Protein AF-L8MA27-F1 (afdb_monomer_lite)

pLDDT: mean 80.47, std 9.7, range [41.81, 96.81]

Sequence (159 aa):
MQTTENRPTPDDIPPQQLEYPASQRDMTPQPDSDLSNYKPANKLTDKVAFITGGDSGIGRAVAIAYAMEGAVHTLTKSLALNLGDRGIRVNSVVPGPVWTPNIPATMPVEKVDNYDTDGIMQRAAQPEELAPVYVFLASSDSSFVTGALYDVTGGQLSA

Secondary structure (DSSP, 8-state):
---------GGGS-----PSSPPGGGSSSPPP---TT----STTTT-----TTTTSHHHHHHHHHHHHTT-HHHHHHHHHHHHGGGT----EEEE-SB--THHHHHS-HHHHTTTT-SSTTSSPBPGGGTHHHHHHHHSGGGTT--S-EEEESTTPPP-

Radius of gyration: 20.64 Å; chains: 1; bounding box: 56×42×50 Å

Foldseek 3Di:
DDDDDDDDDPVQADDDDDDPPDALVPGRVRDDLDCVVPDAPLPQALHEDDFDPCQGDPNVSVLVNNVSSHHPLSVQQNVQSVCVVVLDAGEEEAEAAEDDPVDVVPDDPVCVVCPQCPAPQRDHHYPVLCVVVVVCRPDCVCSVDHSYYHYHHSHDDRD

Structure (mmCIF, N/CA/C/O backbone):
data_AF-L8MA27-F1
#
_entry.id   AF-L8MA27-F1
#
loop_
_atom_site.group_PDB
_atom_site.id
_atom_site.type_symbol
_atom_site.label_atom_id
_atom_site.label_alt_id
_atom_site.label_comp_id
_atom_site.label_asym_id
_atom_site.label_entity_id
_atom_site.label_seq_id
_atom_site.pdbx_PDB_ins_code
_atom_site.Cartn_x
_atom_site.Cartn_y
_atom_site.Cartn_z
_atom_site.occupancy
_atom_site.B_iso_or_equiv
_atom_site.auth_seq_id
_atom_site.auth_comp_id
_atom_site.auth_asym_id
_atom_site.auth_atom_id
_atom_site.pdbx_PDB_model_num
ATOM 1 N N . MET A 1 1 ? 7.665 -21.548 -16.842 1.00 41.81 1 MET A N 1
ATOM 2 C CA . MET A 1 1 ? 6.454 -21.940 -17.594 1.00 41.81 1 MET A CA 1
ATOM 3 C C . MET A 1 1 ? 6.044 -20.716 -18.395 1.00 41.81 1 MET A C 1
ATOM 5 O O . MET A 1 1 ? 6.033 -19.647 -17.807 1.00 41.81 1 MET A O 1
ATOM 9 N N . GLN A 1 2 ? 5.869 -20.818 -19.714 1.00 42.47 2 GLN A N 1
ATOM 10 C CA . GLN A 1 2 ? 5.473 -19.668 -20.539 1.00 42.47 2 GLN A CA 1
ATOM 11 C C . GLN A 1 2 ? 4.024 -19.300 -20.205 1.00 42.47 2 GLN A C 1
ATOM 13 O O . GLN A 1 2 ? 3.106 -20.054 -20.503 1.00 42.47 2 GLN A O 1
ATOM 18 N N . THR A 1 3 ? 3.847 -18.176 -19.526 1.00 50.09 3 THR A N 1
ATOM 19 C CA . THR A 1 3 ? 2.573 -17.560 -19.153 1.00 50.09 3 THR A CA 1
ATOM 20 C C . THR A 1 3 ? 2.002 -16.861 -20.382 1.00 50.09 3 THR A C 1
ATOM 22 O O . THR A 1 3 ? 2.373 -15.737 -20.708 1.00 50.09 3 THR A O 1
ATOM 25 N N . THR A 1 4 ? 1.157 -17.552 -21.139 1.00 63.16 4 THR A N 1
ATOM 26 C CA . THR A 1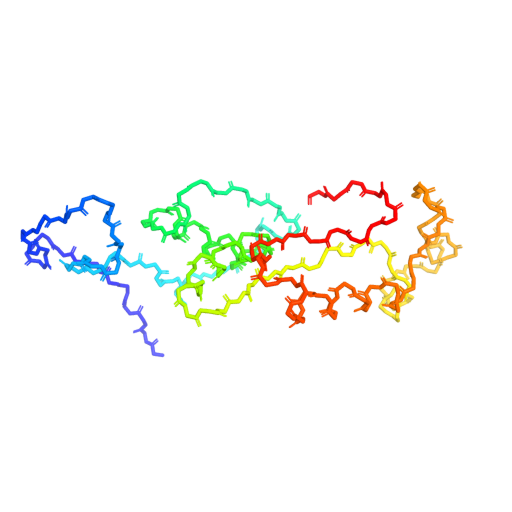 4 ? 0.410 -16.952 -22.250 1.00 63.16 4 THR A CA 1
ATOM 27 C C . THR A 1 4 ? -0.594 -15.944 -21.693 1.00 63.16 4 THR A C 1
ATOM 29 O O . THR A 1 4 ? -1.474 -16.339 -20.935 1.00 63.16 4 THR A O 1
ATOM 32 N N . GLU A 1 5 ? -0.457 -14.662 -22.049 1.00 66.81 5 GLU A N 1
ATOM 33 C CA . GLU A 1 5 ? -1.448 -13.630 -21.704 1.00 66.81 5 GLU A CA 1
ATOM 34 C C . GLU A 1 5 ? -2.829 -14.008 -22.251 1.00 66.81 5 GLU A C 1
ATOM 36 O O . GLU A 1 5 ? -2.943 -14.443 -23.403 1.00 66.81 5 GLU A O 1
ATOM 41 N N . ASN A 1 6 ? -3.876 -13.826 -21.442 1.00 73.12 6 ASN A N 1
ATOM 42 C CA . ASN A 1 6 ? -5.236 -14.149 -21.848 1.00 73.12 6 ASN A CA 1
ATOM 43 C C . ASN A 1 6 ? -5.782 -13.046 -22.763 1.00 73.12 6 ASN A C 1
ATOM 45 O O . ASN A 1 6 ? -6.069 -11.932 -22.325 1.00 73.12 6 ASN A O 1
ATOM 49 N N . ARG A 1 7 ? -5.916 -13.348 -24.056 1.00 81.50 7 ARG A N 1
ATOM 50 C CA . ARG A 1 7 ? -6.393 -12.405 -25.077 1.00 81.50 7 ARG A CA 1
ATOM 51 C C . ARG A 1 7 ? -7.654 -12.963 -25.742 1.00 81.50 7 ARG A C 1
ATOM 53 O O . ARG A 1 7 ? -7.534 -13.552 -26.817 1.00 81.50 7 ARG A O 1
ATOM 60 N N . PRO A 1 8 ? -8.834 -12.821 -25.108 1.00 81.06 8 PRO A N 1
ATOM 61 C CA . PRO A 1 8 ? -10.078 -13.343 -25.657 1.00 81.06 8 PRO A CA 1
ATOM 62 C C . PRO A 1 8 ? -10.428 -12.638 -26.970 1.00 81.06 8 PRO A C 1
ATOM 64 O O . PRO A 1 8 ? -10.302 -11.417 -27.100 1.00 81.06 8 PRO A O 1
ATOM 67 N N . THR A 1 9 ? -10.867 -13.417 -27.949 1.00 86.56 9 THR A N 1
ATOM 68 C CA . THR A 1 9 ? -11.458 -12.931 -29.196 1.00 86.56 9 THR A CA 1
ATOM 69 C C . THR A 1 9 ? -12.950 -12.637 -28.993 1.00 86.56 9 THR A C 1
ATOM 71 O O . THR A 1 9 ? -13.510 -13.013 -27.963 1.00 86.56 9 THR A O 1
ATOM 74 N N . PRO A 1 10 ? -13.637 -11.977 -29.943 1.00 81.56 10 PRO A N 1
ATOM 75 C CA . PRO A 1 10 ? -15.079 -11.755 -29.828 1.00 81.56 10 PRO A CA 1
ATOM 76 C C . PRO A 1 10 ? -15.893 -13.038 -29.605 1.00 81.56 10 PRO A C 1
ATOM 78 O O . PRO A 1 10 ? -16.869 -13.003 -28.864 1.00 81.56 10 PRO A O 1
ATOM 81 N N . ASP A 1 11 ? -15.467 -14.165 -30.183 1.00 89.25 11 ASP A N 1
ATOM 82 C CA . ASP A 1 11 ? -16.140 -15.460 -30.016 1.00 89.25 11 ASP A CA 1
ATOM 83 C C . ASP A 1 11 ? -15.974 -16.032 -28.594 1.00 89.25 11 ASP A C 1
ATOM 85 O O . ASP A 1 11 ? -16.813 -16.807 -28.135 1.00 89.25 11 ASP A O 1
ATOM 89 N N . ASP A 1 12 ? -14.931 -15.613 -27.868 1.00 84.25 12 ASP A N 1
ATOM 90 C CA . ASP A 1 12 ? -14.657 -16.019 -26.484 1.00 84.25 12 ASP A CA 1
ATOM 91 C C . ASP A 1 12 ? -15.430 -15.181 -25.448 1.00 84.25 12 ASP A C 1
ATOM 93 O O . ASP A 1 12 ? -15.386 -15.479 -24.253 1.00 84.25 12 ASP A O 1
ATOM 97 N N . ILE A 1 13 ? -16.118 -14.115 -25.878 1.00 84.25 13 ILE A N 1
ATOM 98 C CA . ILE A 1 13 ? -16.825 -13.170 -25.006 1.00 84.25 13 ILE A CA 1
ATOM 99 C C . ILE A 1 13 ? -18.337 -13.347 -25.203 1.00 84.25 13 ILE A C 1
ATOM 101 O O . ILE A 1 13 ? -18.929 -12.710 -26.079 1.00 84.25 13 ILE A O 1
ATOM 105 N N . PRO A 1 14 ? -19.003 -14.195 -24.396 1.00 85.62 14 PRO A N 1
ATOM 106 C CA . PRO A 1 14 ? -20.441 -14.380 -24.507 1.00 85.62 14 PRO A CA 1
ATOM 107 C C . PRO A 1 14 ? -21.199 -13.077 -24.196 1.00 85.62 14 PRO A C 1
ATOM 109 O O . PRO A 1 14 ? -20.783 -12.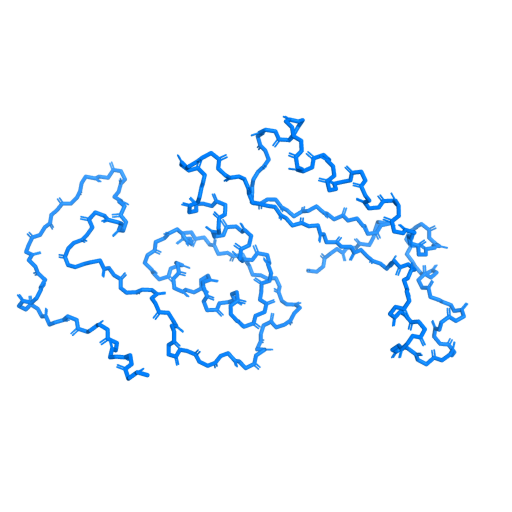306 -23.316 1.00 85.62 14 PRO A O 1
ATOM 112 N N . PRO A 1 15 ? -22.347 -12.836 -24.859 1.00 88.31 15 PRO A N 1
ATOM 113 C CA . PRO A 1 15 ? -23.248 -11.755 -24.486 1.00 88.31 15 PRO A CA 1
ATOM 114 C C . PRO A 1 15 ? -23.634 -11.861 -23.009 1.00 88.31 15 PRO A C 1
ATOM 116 O O . PRO A 1 15 ? -24.109 -12.900 -22.553 1.00 88.31 15 PRO A O 1
ATOM 119 N N . GLN A 1 16 ? -23.436 -10.776 -22.266 1.00 86.19 16 GLN A N 1
ATOM 120 C CA . GLN A 1 16 ? -23.740 -10.703 -20.841 1.00 86.19 16 GLN A CA 1
ATOM 121 C C . GLN A 1 16 ? -24.157 -9.283 -20.464 1.00 86.19 16 GLN A C 1
ATOM 123 O O . GLN A 1 16 ? -23.713 -8.308 -21.072 1.00 86.19 16 GLN A O 1
ATOM 128 N N . GLN A 1 17 ? -24.990 -9.171 -19.437 1.00 86.75 17 GLN A N 1
ATOM 129 C CA . GLN A 1 17 ? -25.375 -7.903 -18.835 1.00 86.75 17 GLN A CA 1
ATOM 130 C C . GLN A 1 17 ? -25.378 -8.088 -17.320 1.00 86.75 17 GLN A C 1
ATOM 132 O O . GLN A 1 17 ? -25.960 -9.046 -16.818 1.00 86.75 17 GLN A O 1
ATOM 137 N N . LEU A 1 18 ? -24.706 -7.186 -16.609 1.00 76.75 18 LEU A N 1
ATOM 138 C CA . LEU A 1 18 ? -24.608 -7.201 -15.151 1.00 76.75 18 LEU A CA 1
ATOM 139 C C . LEU A 1 18 ? -25.454 -6.063 -14.572 1.00 76.75 18 LEU A C 1
ATOM 141 O O . LEU A 1 18 ? -25.547 -4.989 -15.174 1.00 76.75 18 LEU A O 1
ATOM 145 N N . GLU A 1 19 ? -26.067 -6.291 -13.412 1.00 83.62 19 GLU A N 1
ATOM 146 C CA . GLU A 1 19 ? -26.752 -5.231 -12.668 1.00 83.62 19 GLU A CA 1
ATOM 147 C C . GLU A 1 19 ? -25.741 -4.293 -12.003 1.00 83.62 19 GLU A C 1
ATOM 149 O O . GLU A 1 19 ? -24.662 -4.705 -11.580 1.00 83.62 19 GLU A O 1
ATOM 154 N N . TYR A 1 20 ? -26.087 -3.008 -11.921 1.00 70.44 20 TYR A N 1
ATOM 155 C CA . TYR A 1 20 ? -25.238 -2.013 -11.276 1.00 70.44 20 TYR A CA 1
ATOM 156 C C . TYR A 1 20 ? -25.486 -1.971 -9.754 1.00 70.44 20 TYR A C 1
ATOM 158 O O . TYR A 1 20 ? -26.650 -1.915 -9.349 1.00 70.44 20 TYR A O 1
ATOM 166 N N . PRO A 1 21 ? -24.435 -1.885 -8.910 1.00 72.69 21 PRO A N 1
ATOM 167 C CA . PRO A 1 21 ? -23.015 -1.844 -9.270 1.00 72.69 21 PRO A CA 1
ATOM 168 C C . PRO A 1 21 ? -22.472 -3.222 -9.666 1.00 72.69 21 PRO A C 1
ATOM 170 O O . PRO A 1 21 ? -22.622 -4.194 -8.932 1.00 72.69 21 PRO A O 1
ATOM 173 N N . ALA A 1 22 ? -21.801 -3.279 -10.816 1.00 76.00 22 ALA A N 1
ATOM 174 C CA . ALA A 1 22 ? -21.238 -4.513 -11.350 1.00 76.00 22 ALA A CA 1
ATOM 175 C C . ALA A 1 22 ? -19.825 -4.761 -10.799 1.00 76.00 22 ALA A C 1
ATOM 177 O O . ALA A 1 22 ? -19.036 -3.828 -10.649 1.00 76.00 22 ALA A O 1
ATOM 178 N N . SER A 1 23 ? -19.486 -6.026 -10.551 1.00 79.06 23 SER A N 1
ATOM 179 C CA . SER A 1 23 ? -18.148 -6.454 -10.138 1.00 79.06 23 SER A CA 1
ATOM 180 C C . SER A 1 23 ? -17.394 -7.080 -11.308 1.00 79.06 23 SER A C 1
ATOM 182 O O . SER A 1 23 ? -17.935 -7.909 -12.037 1.00 79.06 23 SER A O 1
ATOM 184 N N . GLN A 1 24 ? -16.098 -6.766 -11.445 1.00 80.81 24 GLN A N 1
ATOM 185 C CA . GLN A 1 24 ? -15.222 -7.431 -12.424 1.00 80.81 24 GLN A CA 1
ATOM 186 C C . GLN A 1 24 ? -15.190 -8.958 -12.228 1.00 80.81 24 GLN A C 1
ATOM 188 O O . GLN A 1 24 ? -14.968 -9.693 -13.188 1.00 80.81 24 GLN A O 1
ATOM 193 N N . ARG A 1 25 ? -15.408 -9.443 -10.995 1.00 81.00 25 ARG A N 1
ATOM 194 C CA . ARG A 1 25 ? -15.408 -10.881 -10.672 1.00 81.00 25 ARG A CA 1
ATOM 195 C C . ARG A 1 25 ? -16.565 -11.634 -11.342 1.00 81.00 25 ARG A C 1
ATOM 197 O O . ARG A 1 25 ? -16.425 -12.830 -11.582 1.00 81.00 25 ARG A O 1
ATOM 204 N N . ASP A 1 26 ? -17.647 -10.937 -11.679 1.00 85.12 26 ASP A N 1
ATOM 205 C CA . ASP A 1 26 ? -18.865 -11.532 -12.241 1.00 85.12 26 ASP A CA 1
ATOM 206 C C . ASP A 1 26 ? -18.856 -11.547 -13.783 1.00 85.12 26 ASP A C 1
ATOM 208 O O . ASP A 1 26 ? -19.782 -12.055 -14.412 1.00 85.12 26 ASP A O 1
ATOM 212 N N . MET A 1 27 ? -17.803 -11.006 -14.409 1.00 85.31 27 MET A N 1
ATOM 213 C CA . MET A 1 27 ? -17.639 -10.991 -15.865 1.00 85.31 27 MET A CA 1
ATOM 214 C C . MET A 1 27 ? -17.128 -12.335 -16.397 1.00 85.31 27 MET A C 1
ATOM 216 O O . MET A 1 27 ? -16.273 -12.976 -15.785 1.00 85.31 27 MET A O 1
ATOM 220 N N . THR A 1 28 ? -17.602 -12.739 -17.578 1.00 85.12 28 THR A N 1
ATOM 221 C CA . THR A 1 28 ? -17.149 -13.950 -18.283 1.00 85.12 28 THR A CA 1
ATOM 222 C C . THR A 1 28 ? -16.765 -13.631 -19.735 1.00 85.12 28 THR A C 1
ATOM 224 O O . THR A 1 28 ? -17.655 -13.359 -20.530 1.00 85.12 28 THR A O 1
ATOM 227 N N . PRO A 1 29 ? -15.484 -13.688 -20.132 1.00 85.62 29 PRO A N 1
ATOM 228 C CA . PRO A 1 29 ? -14.327 -13.929 -19.281 1.00 85.62 29 PRO A CA 1
ATOM 229 C C . PRO A 1 29 ? -14.074 -12.743 -18.343 1.00 85.62 29 PRO A C 1
ATOM 231 O O . PRO A 1 29 ? -14.458 -11.606 -18.624 1.00 85.62 29 PRO A O 1
ATOM 234 N N . GLN A 1 30 ? -13.393 -13.004 -17.228 1.00 86.38 30 GLN A N 1
ATOM 235 C CA . GLN A 1 30 ? -12.925 -11.925 -16.364 1.00 86.38 30 GLN A CA 1
ATOM 236 C C . GLN A 1 30 ? -11.849 -11.113 -17.101 1.00 86.38 30 GLN A C 1
ATOM 238 O O . GLN A 1 30 ? -10.949 -11.713 -17.699 1.00 86.38 30 GLN A O 1
ATOM 243 N N . PRO A 1 31 ? -11.893 -9.769 -17.042 1.00 85.12 31 PRO A N 1
ATOM 244 C CA . PRO A 1 31 ? -10.798 -8.936 -17.511 1.00 85.12 31 PRO A CA 1
ATOM 245 C C . PRO A 1 31 ? -9.482 -9.347 -16.858 1.00 85.12 31 PRO A C 1
ATOM 247 O O . PRO A 1 31 ? -9.412 -9.492 -15.631 1.00 85.12 31 PRO A O 1
ATOM 250 N N . ASP A 1 32 ? -8.453 -9.509 -17.685 1.00 84.56 32 ASP A N 1
ATOM 251 C CA . ASP A 1 32 ? -7.124 -9.879 -17.224 1.00 84.56 32 ASP A CA 1
ATOM 252 C C . ASP A 1 32 ? -6.471 -8.694 -16.496 1.00 84.56 32 ASP A C 1
ATOM 254 O O . ASP A 1 32 ? -6.483 -7.547 -16.947 1.00 84.56 32 ASP A O 1
ATOM 258 N N . SER A 1 33 ? -5.951 -8.963 -15.307 1.00 82.94 33 SER A N 1
ATOM 259 C CA . SER A 1 33 ? -5.123 -8.036 -14.532 1.00 82.94 33 SER A CA 1
ATOM 260 C C . SER A 1 33 ? -3.899 -8.764 -13.970 1.00 82.94 33 SER A C 1
ATOM 262 O O . SER A 1 33 ? -3.251 -8.255 -13.055 1.00 82.94 33 SER A O 1
ATOM 264 N N . ASP A 1 34 ? -3.610 -9.967 -14.483 1.00 83.81 34 ASP A N 1
ATOM 265 C CA . ASP A 1 34 ? -2.395 -10.701 -14.184 1.00 83.81 34 ASP A CA 1
ATOM 266 C C . ASP A 1 34 ? -1.222 -10.042 -14.910 1.00 83.81 34 ASP A C 1
ATOM 268 O O . ASP A 1 34 ? -1.067 -10.101 -16.128 1.00 83.81 34 ASP A O 1
ATOM 272 N N . LEU A 1 35 ? -0.378 -9.393 -14.120 1.00 83.69 35 LEU A N 1
ATOM 273 C CA . LEU A 1 35 ? 0.843 -8.762 -14.590 1.00 83.69 35 LEU A CA 1
ATOM 274 C C . LEU A 1 35 ? 2.070 -9.647 -14.330 1.00 83.69 35 LEU A C 1
ATOM 276 O O . LEU A 1 35 ? 3.183 -9.141 -14.268 1.00 83.69 35 LEU A O 1
ATOM 280 N N . SER A 1 36 ? 1.913 -10.969 -14.218 1.00 82.50 36 SER A N 1
ATOM 281 C CA . SER A 1 36 ? 3.026 -11.918 -14.039 1.00 82.50 36 SER A CA 1
ATOM 282 C C . SER A 1 36 ? 4.116 -11.817 -15.120 1.00 82.50 36 SER A C 1
ATOM 284 O O . SER A 1 36 ? 5.289 -12.071 -14.843 1.00 82.50 36 SER A O 1
ATOM 286 N N . ASN A 1 37 ? 3.754 -11.391 -16.336 1.00 84.69 37 ASN A N 1
ATOM 287 C CA . ASN A 1 37 ? 4.681 -11.119 -17.442 1.00 84.69 37 ASN A CA 1
ATOM 288 C C . ASN A 1 37 ? 5.301 -9.715 -17.423 1.00 84.69 37 ASN A C 1
ATOM 290 O O . ASN A 1 37 ? 6.281 -9.460 -18.134 1.00 84.69 37 ASN A O 1
ATOM 294 N N . TYR A 1 38 ? 4.733 -8.794 -16.645 1.00 88.19 38 TYR A N 1
ATOM 295 C CA . TYR A 1 38 ? 5.230 -7.434 -16.528 1.00 88.19 38 TYR A CA 1
ATOM 296 C C . TYR A 1 38 ? 6.567 -7.429 -15.786 1.00 88.19 38 TYR A C 1
ATOM 298 O O . TYR A 1 38 ? 6.709 -8.013 -14.712 1.00 88.19 38 TYR A O 1
ATOM 306 N N . LYS A 1 39 ? 7.565 -6.751 -16.359 1.00 90.31 39 LYS A N 1
ATOM 307 C CA . LYS A 1 39 ? 8.894 -6.610 -15.757 1.00 90.31 39 LYS A CA 1
ATOM 308 C C . LYS A 1 39 ? 9.015 -5.216 -15.148 1.00 90.31 39 LYS A C 1
ATOM 310 O O . LYS A 1 39 ? 9.288 -4.279 -15.904 1.00 90.31 39 LYS A O 1
ATOM 315 N N . PRO A 1 40 ? 8.814 -5.063 -13.828 1.00 88.00 40 PRO A N 1
ATOM 316 C CA . PRO A 1 40 ? 8.983 -3.772 -13.187 1.00 88.00 40 PRO A CA 1
ATOM 317 C C . PRO A 1 40 ? 10.435 -3.318 -13.299 1.00 88.00 40 PRO A C 1
ATOM 319 O O . PRO A 1 40 ? 11.366 -4.127 -13.286 1.00 88.00 40 PRO A O 1
ATOM 322 N N . ALA A 1 41 ? 10.620 -2.010 -13.422 1.00 91.19 41 ALA A N 1
ATOM 323 C CA . ALA A 1 41 ? 11.930 -1.384 -13.537 1.00 91.19 41 ALA A CA 1
ATOM 324 C C . ALA A 1 41 ? 12.118 -0.282 -12.486 1.00 91.19 41 ALA A C 1
ATOM 326 O O . ALA A 1 41 ? 12.891 0.648 -12.714 1.00 91.19 41 ALA A O 1
ATOM 327 N N . ASN A 1 42 ? 11.408 -0.390 -11.355 1.00 83.44 42 ASN A N 1
ATOM 328 C CA . ASN A 1 42 ? 11.439 0.557 -10.240 1.00 83.44 42 ASN A CA 1
ATOM 329 C C . ASN A 1 42 ? 11.118 1.997 -10.678 1.00 83.44 42 ASN A C 1
ATOM 331 O O . ASN A 1 42 ? 11.662 2.971 -10.163 1.00 83.44 42 ASN A O 1
ATOM 335 N N . LYS A 1 43 ? 10.240 2.147 -11.676 1.00 80.88 43 LYS A N 1
ATOM 336 C CA . LYS A 1 43 ? 9.901 3.447 -12.272 1.00 80.88 43 LYS A CA 1
ATOM 337 C C . LYS A 1 43 ? 9.153 4.355 -11.302 1.00 80.88 43 LYS A C 1
ATOM 339 O O . LYS A 1 43 ? 9.145 5.568 -11.502 1.00 80.88 43 LYS A O 1
ATOM 344 N N . LEU A 1 44 ? 8.503 3.774 -10.296 1.00 81.38 44 LEU A N 1
ATOM 345 C CA . LEU A 1 44 ? 7.661 4.469 -9.328 1.00 81.38 44 LEU A CA 1
ATOM 346 C C . LEU A 1 44 ? 8.143 4.262 -7.889 1.00 81.38 44 LEU A C 1
ATOM 348 O O . LEU A 1 44 ? 7.369 4.445 -6.951 1.00 81.38 44 LEU A O 1
ATOM 352 N N . THR A 1 45 ? 9.420 3.921 -7.698 1.00 77.00 45 THR A N 1
ATOM 353 C CA . THR A 1 45 ? 10.028 3.914 -6.366 1.00 77.00 45 THR A CA 1
ATOM 354 C C . THR A 1 45 ? 9.890 5.293 -5.725 1.00 77.00 45 THR A C 1
ATOM 356 O O . THR A 1 45 ? 10.083 6.321 -6.381 1.00 77.00 45 THR A O 1
ATOM 359 N N . ASP A 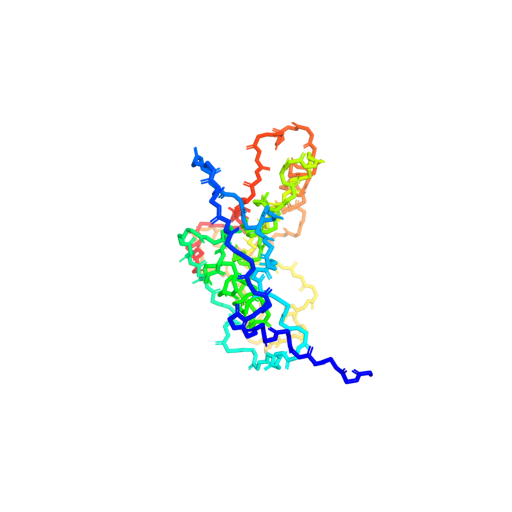1 46 ? 9.488 5.293 -4.454 1.00 63.16 46 ASP A N 1
ATOM 360 C CA . ASP A 1 46 ? 9.208 6.486 -3.648 1.00 63.16 46 ASP A CA 1
ATOM 361 C C . ASP A 1 46 ? 8.120 7.399 -4.240 1.00 63.16 46 ASP A C 1
ATOM 363 O O . ASP A 1 46 ? 8.069 8.596 -3.951 1.00 63.16 46 ASP A O 1
ATOM 367 N N . LYS A 1 47 ? 7.252 6.864 -5.113 1.00 60.44 47 LYS A N 1
ATOM 368 C CA . LYS A 1 47 ? 6.120 7.609 -5.670 1.00 60.44 47 LYS A CA 1
ATOM 369 C C . LYS A 1 47 ? 4.818 7.241 -4.991 1.00 60.44 47 LYS A C 1
ATOM 371 O O . LYS A 1 47 ? 4.452 6.074 -4.846 1.00 60.44 47 LYS A O 1
ATOM 376 N N . VAL A 1 48 ? 4.068 8.288 -4.684 1.00 62.47 48 VAL A N 1
ATOM 377 C CA . VAL A 1 48 ? 2.685 8.198 -4.244 1.00 62.47 48 VAL A CA 1
ATOM 378 C C . VAL A 1 48 ? 1.769 8.373 -5.437 1.00 62.47 48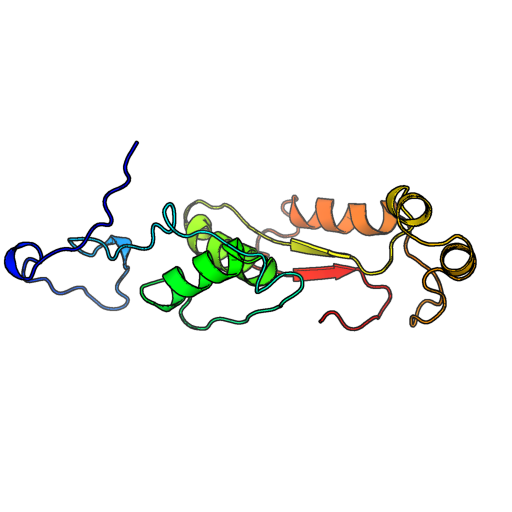 VAL A C 1
ATOM 380 O O . VAL A 1 48 ? 1.865 9.342 -6.188 1.00 62.47 48 VAL A O 1
ATOM 383 N N . ALA A 1 49 ? 0.852 7.425 -5.599 1.00 64.69 49 ALA A N 1
ATOM 384 C CA . ALA A 1 49 ? -0.173 7.494 -6.619 1.00 64.69 49 ALA A CA 1
ATOM 385 C C . ALA A 1 49 ? -1.562 7.297 -6.012 1.00 64.69 49 ALA A C 1
ATOM 387 O O . ALA A 1 49 ? -1.839 6.336 -5.287 1.00 64.69 49 ALA A O 1
ATOM 388 N N . PHE A 1 50 ? -2.447 8.232 -6.347 1.00 67.56 50 PHE A N 1
ATOM 389 C CA . PHE A 1 50 ? -3.862 8.179 -6.026 1.00 67.56 50 PHE A CA 1
ATOM 390 C C . PHE A 1 50 ? -4.640 7.772 -7.278 1.00 67.56 50 PHE A C 1
ATOM 392 O O . PHE A 1 50 ? -4.568 8.450 -8.300 1.00 67.56 50 PHE A O 1
ATOM 399 N N . ILE A 1 51 ? -5.364 6.655 -7.200 1.00 65.38 51 ILE A N 1
ATOM 400 C CA . ILE A 1 51 ? -6.135 6.093 -8.314 1.00 65.38 51 ILE A CA 1
ATOM 401 C C . ILE A 1 51 ? -7.607 6.072 -7.912 1.00 65.38 51 ILE A C 1
ATOM 403 O O . ILE A 1 51 ? -7.969 5.470 -6.900 1.00 65.38 51 ILE A O 1
ATOM 407 N N . THR A 1 52 ? -8.457 6.718 -8.706 1.00 70.50 52 THR A N 1
ATOM 408 C CA . THR A 1 52 ? -9.916 6.601 -8.602 1.00 70.50 52 THR A CA 1
ATOM 409 C C . THR A 1 52 ? -10.392 5.408 -9.437 1.00 70.50 52 THR A C 1
ATOM 411 O O . THR A 1 52 ? -9.858 5.160 -10.516 1.00 70.50 52 THR A O 1
ATOM 414 N N . GLY A 1 53 ? -11.359 4.633 -8.929 1.00 74.44 53 GLY A N 1
ATOM 415 C CA . GLY A 1 53 ? -11.839 3.416 -9.608 1.00 74.44 53 GLY A CA 1
ATOM 416 C C . GLY A 1 53 ? -10.788 2.301 -9.715 1.00 74.44 53 GLY A C 1
ATOM 417 O O . GLY A 1 53 ? -10.732 1.591 -10.714 1.00 74.44 53 GLY A O 1
ATOM 418 N N . GLY A 1 54 ? -9.898 2.183 -8.722 1.00 76.69 54 GLY A N 1
ATOM 419 C CA . GLY A 1 54 ? -8.812 1.191 -8.698 1.00 76.69 54 GLY A CA 1
ATOM 420 C C . GLY A 1 54 ? -9.247 -0.252 -8.399 1.00 76.69 54 GLY A C 1
ATOM 421 O O . GLY A 1 54 ? -8.411 -1.148 -8.357 1.00 76.69 54 GLY A O 1
ATOM 422 N N . ASP A 1 55 ? -10.532 -0.481 -8.145 1.00 76.00 55 ASP A N 1
ATOM 423 C CA . ASP A 1 55 ? -11.115 -1.775 -7.786 1.00 76.00 55 ASP A CA 1
ATOM 424 C C . ASP A 1 55 ? -11.326 -2.706 -8.994 1.00 76.00 55 ASP A C 1
ATOM 426 O O . ASP A 1 55 ? -11.307 -3.930 -8.834 1.00 76.00 55 ASP A O 1
ATOM 430 N N . SER A 1 56 ? -11.486 -2.150 -10.200 1.00 80.25 56 SER A N 1
ATOM 431 C CA . SER A 1 56 ? -11.824 -2.907 -11.408 1.00 80.25 56 SER A CA 1
ATOM 432 C C . SER A 1 56 ? -11.209 -2.328 -12.693 1.00 80.25 56 SER A C 1
ATOM 434 O O . SER A 1 56 ? -10.669 -1.220 -12.731 1.00 80.25 56 SER A O 1
ATOM 436 N N . GLY A 1 57 ? -11.236 -3.129 -13.760 1.00 85.25 57 GLY A N 1
ATOM 437 C CA . GLY A 1 57 ? -10.814 -2.791 -15.114 1.00 85.25 57 GLY A CA 1
ATOM 438 C C . GLY A 1 57 ? -9.429 -2.149 -15.189 1.00 85.25 57 GLY A C 1
ATOM 439 O O . GLY A 1 57 ? -8.442 -2.657 -14.653 1.00 85.25 57 GLY A O 1
ATOM 440 N N . ILE A 1 58 ? -9.374 -1.005 -15.871 1.00 80.75 58 ILE A N 1
ATOM 441 C CA . ILE A 1 58 ? -8.141 -0.246 -16.102 1.00 80.75 58 ILE A CA 1
ATOM 442 C C . ILE A 1 58 ? -7.533 0.217 -14.776 1.00 80.75 58 ILE A C 1
ATOM 444 O O . ILE A 1 58 ? -6.330 0.072 -14.580 1.00 80.75 58 ILE A O 1
ATOM 448 N N . GLY A 1 59 ? -8.347 0.742 -13.854 1.00 76.56 59 GLY A N 1
ATOM 449 C CA . GLY A 1 59 ? -7.851 1.256 -12.579 1.00 76.56 59 GLY A CA 1
ATOM 450 C C . GLY A 1 59 ? -7.174 0.167 -11.750 1.00 76.56 59 GLY A C 1
ATOM 451 O O . GLY A 1 59 ? -6.107 0.407 -11.185 1.00 76.56 59 GLY A O 1
ATOM 452 N N . ARG A 1 60 ? -7.732 -1.049 -11.753 1.00 82.50 60 ARG A N 1
ATOM 453 C CA . ARG A 1 60 ? -7.120 -2.219 -11.111 1.00 82.50 60 ARG A CA 1
ATOM 454 C C . ARG A 1 60 ? -5.780 -2.595 -11.735 1.00 82.50 60 ARG A C 1
ATOM 456 O O . ARG A 1 60 ? -4.806 -2.770 -11.006 1.00 82.50 60 ARG A O 1
ATOM 463 N N . ALA A 1 61 ? -5.708 -2.692 -13.063 1.00 83.94 61 ALA A N 1
ATOM 464 C CA . ALA A 1 61 ? -4.461 -3.011 -13.758 1.00 83.94 61 ALA A CA 1
ATOM 465 C C . ALA A 1 61 ? -3.372 -1.954 -13.492 1.00 83.94 61 ALA A C 1
ATOM 467 O O . ALA A 1 61 ? -2.233 -2.302 -13.181 1.00 83.94 61 ALA A O 1
ATOM 468 N N . VAL A 1 62 ? -3.734 -0.665 -13.522 1.00 81.00 62 VAL A N 1
ATOM 469 C CA . VAL A 1 62 ? -2.828 0.446 -13.186 1.00 81.00 62 VAL A CA 1
ATOM 470 C C . VAL A 1 62 ? -2.372 0.356 -11.732 1.00 81.00 62 VAL A C 1
ATOM 472 O O . VAL A 1 62 ? -1.185 0.508 -11.466 1.00 81.00 62 VAL A O 1
ATOM 475 N N . ALA A 1 63 ? -3.273 0.056 -10.793 1.00 81.75 63 ALA A N 1
ATOM 476 C CA . ALA A 1 63 ? -2.925 -0.070 -9.382 1.00 81.75 63 ALA A CA 1
ATOM 477 C C . ALA A 1 63 ? -1.899 -1.181 -9.123 1.00 81.75 63 ALA A C 1
ATOM 479 O O . ALA A 1 63 ? -0.948 -0.977 -8.366 1.00 81.75 63 ALA A O 1
ATOM 480 N N . ILE A 1 64 ? -2.064 -2.335 -9.777 1.00 81.12 64 ILE A N 1
ATOM 481 C CA . ILE A 1 64 ? -1.127 -3.461 -9.678 1.00 81.12 64 ILE A CA 1
ATOM 482 C C . ILE A 1 64 ? 0.212 -3.092 -10.326 1.00 81.12 64 ILE A C 1
ATOM 484 O O . ILE A 1 64 ? 1.248 -3.262 -9.690 1.00 81.12 64 ILE A O 1
ATOM 488 N N . ALA A 1 65 ? 0.210 -2.526 -11.538 1.00 84.31 65 ALA A N 1
ATOM 489 C CA . ALA A 1 65 ? 1.438 -2.096 -12.209 1.00 84.31 65 ALA A CA 1
ATOM 490 C C . ALA A 1 65 ? 2.202 -1.056 -11.377 1.00 84.31 65 ALA A C 1
ATOM 492 O O . ALA A 1 65 ? 3.420 -1.131 -11.242 1.00 84.31 65 ALA A O 1
ATOM 493 N N . TYR A 1 66 ? 1.482 -0.114 -10.766 1.00 86.06 66 TYR A N 1
ATOM 494 C CA . TYR A 1 66 ? 2.075 0.915 -9.925 1.00 86.06 66 TYR A CA 1
ATOM 495 C C . TYR A 1 66 ? 2.710 0.325 -8.673 1.00 86.06 66 TYR A C 1
ATOM 497 O O . TYR A 1 66 ? 3.847 0.662 -8.347 1.00 86.06 66 TYR A O 1
ATOM 505 N N . ALA A 1 67 ? 2.012 -0.597 -8.011 1.00 80.50 67 ALA A N 1
ATOM 506 C CA . ALA A 1 67 ? 2.562 -1.336 -6.886 1.00 80.50 67 ALA A CA 1
ATOM 507 C C . ALA A 1 67 ? 3.820 -2.129 -7.276 1.00 80.50 67 ALA A C 1
ATOM 509 O O . ALA A 1 67 ? 4.820 -2.068 -6.565 1.00 80.50 67 ALA A O 1
ATOM 510 N N . MET A 1 68 ? 3.798 -2.823 -8.421 1.00 82.69 68 MET A N 1
ATOM 511 C CA . MET A 1 68 ? 4.956 -3.561 -8.942 1.00 82.69 68 MET A CA 1
ATOM 512 C C . MET A 1 68 ? 6.145 -2.644 -9.248 1.00 82.69 68 MET A C 1
ATOM 514 O O . MET A 1 68 ? 7.286 -3.054 -9.069 1.00 82.69 68 MET A O 1
ATOM 518 N N . GLU A 1 69 ? 5.891 -1.409 -9.683 1.00 85.50 69 GLU A N 1
ATOM 519 C CA . GLU A 1 69 ? 6.917 -0.388 -9.929 1.00 85.50 69 GLU A CA 1
ATOM 520 C C . GLU A 1 69 ? 7.399 0.335 -8.658 1.00 85.50 69 GLU A C 1
ATOM 522 O O . GLU A 1 69 ? 8.265 1.206 -8.760 1.00 85.50 69 GLU A O 1
ATOM 527 N N . GLY A 1 70 ? 6.871 -0.021 -7.479 1.00 75.25 70 GLY A N 1
ATOM 528 C CA . GLY A 1 70 ? 7.315 0.486 -6.176 1.00 75.25 70 GLY A CA 1
ATOM 529 C C . GLY A 1 70 ? 6.358 1.452 -5.467 1.00 75.25 70 GLY A C 1
ATOM 530 O O . GLY A 1 70 ? 6.731 1.999 -4.431 1.00 75.25 70 GLY A O 1
ATOM 531 N N . ALA A 1 71 ? 5.131 1.658 -5.963 1.00 77.56 71 ALA A N 1
ATOM 532 C CA . ALA A 1 71 ? 4.156 2.553 -5.331 1.00 77.56 71 ALA A CA 1
ATOM 533 C C . ALA A 1 71 ? 3.432 1.877 -4.145 1.00 77.56 71 ALA A C 1
ATOM 535 O O . ALA A 1 71 ? 2.363 1.271 -4.289 1.00 77.56 71 ALA A O 1
ATOM 536 N N . VAL A 1 72 ? 4.001 2.008 -2.943 1.00 68.25 72 VAL A N 1
ATOM 537 C CA . VAL A 1 72 ? 3.509 1.372 -1.701 1.00 68.25 72 VAL A CA 1
ATOM 538 C C . VAL A 1 72 ? 2.075 1.798 -1.349 1.00 68.25 72 VAL A C 1
ATOM 540 O O . VAL A 1 72 ? 1.250 0.967 -0.973 1.00 68.25 72 VAL A O 1
ATOM 543 N N . HIS A 1 73 ? 1.728 3.073 -1.542 1.00 73.25 73 HIS A N 1
ATOM 544 C CA . HIS A 1 73 ? 0.415 3.616 -1.159 1.00 73.25 73 HIS A CA 1
ATOM 545 C C . HIS A 1 73 ? -0.736 3.013 -1.974 1.00 73.25 73 HIS A C 1
ATOM 547 O O . HIS A 1 73 ? -1.825 2.746 -1.457 1.00 73.25 73 HIS A O 1
ATOM 553 N N . THR A 1 74 ? -0.492 2.776 -3.261 1.00 69.38 74 THR A N 1
ATOM 554 C CA . THR A 1 74 ? -1.470 2.181 -4.170 1.00 69.38 74 THR A CA 1
ATOM 555 C C . THR A 1 74 ? -1.699 0.706 -3.853 1.00 69.38 74 THR A C 1
ATOM 557 O O . THR A 1 74 ? -2.846 0.253 -3.863 1.00 69.38 74 THR A O 1
ATOM 560 N N . LEU A 1 75 ? -0.637 -0.024 -3.493 1.00 76.25 75 LEU A N 1
ATOM 561 C CA . LEU A 1 75 ? -0.734 -1.413 -3.049 1.00 76.25 75 LEU A CA 1
ATOM 562 C C . LEU A 1 75 ? -1.636 -1.546 -1.816 1.00 76.25 75 LEU A C 1
ATOM 564 O O . LEU A 1 75 ? -2.565 -2.353 -1.824 1.00 76.25 75 LEU A O 1
ATOM 568 N N . THR A 1 76 ? -1.403 -0.724 -0.787 1.00 82.56 76 THR A N 1
ATOM 569 C CA . THR A 1 76 ? -2.196 -0.732 0.452 1.00 82.56 76 THR A CA 1
ATOM 570 C C . THR A 1 76 ? -3.683 -0.528 0.168 1.00 82.56 76 THR A C 1
ATOM 572 O O . THR A 1 76 ? -4.511 -1.293 0.663 1.00 82.56 76 THR A O 1
ATOM 575 N N . LYS A 1 77 ? -4.037 0.455 -0.672 1.00 81.19 77 LYS A N 1
ATOM 576 C CA . LYS A 1 77 ? -5.439 0.742 -1.015 1.00 81.19 77 LYS A CA 1
ATOM 577 C C . LYS A 1 77 ? -6.087 -0.359 -1.854 1.00 81.19 77 LYS A C 1
ATOM 579 O O . LYS A 1 77 ? -7.201 -0.771 -1.545 1.00 81.19 77 LYS A O 1
ATOM 584 N N . SER A 1 78 ? -5.399 -0.858 -2.881 1.00 78.19 78 SER A N 1
ATOM 585 C CA . SER A 1 78 ? -5.904 -1.941 -3.737 1.00 78.19 78 SER A CA 1
ATOM 586 C C . SER A 1 78 ? -6.183 -3.215 -2.932 1.00 78.19 78 SER A C 1
ATOM 588 O O . SER A 1 78 ? -7.265 -3.796 -3.027 1.00 78.19 78 SER A O 1
ATOM 590 N N . LEU A 1 79 ? -5.245 -3.616 -2.070 1.00 78.88 79 LEU A N 1
ATOM 591 C CA . LEU A 1 79 ? -5.414 -4.794 -1.221 1.00 78.88 79 LEU A CA 1
ATOM 592 C C . LEU A 1 79 ? -6.517 -4.604 -0.176 1.00 78.88 79 LEU A C 1
ATOM 594 O O . LEU A 1 79 ? -7.286 -5.534 0.055 1.00 78.88 79 LEU A O 1
ATOM 598 N N . ALA A 1 80 ? -6.638 -3.412 0.415 1.00 88.31 80 ALA A N 1
ATOM 599 C CA . ALA A 1 80 ? -7.730 -3.100 1.335 1.00 88.31 80 ALA A CA 1
ATOM 600 C C . ALA A 1 80 ? -9.106 -3.262 0.670 1.00 88.31 80 ALA A C 1
ATOM 602 O O . ALA A 1 80 ? -9.998 -3.872 1.258 1.00 88.31 80 ALA A O 1
ATOM 603 N N . LEU A 1 81 ? -9.265 -2.770 -0.566 1.00 84.38 81 LEU A N 1
ATOM 604 C CA . LEU A 1 81 ? -10.495 -2.938 -1.347 1.00 84.38 81 LEU A CA 1
ATOM 605 C C . LEU A 1 81 ? -10.753 -4.408 -1.699 1.00 84.38 81 LEU A C 1
ATOM 607 O O . LEU A 1 81 ? -11.888 -4.868 -1.638 1.00 84.38 81 LEU A O 1
ATOM 611 N N . ASN A 1 82 ? -9.707 -5.157 -2.056 1.00 84.81 82 ASN A N 1
ATOM 612 C CA . ASN A 1 82 ? -9.849 -6.537 -2.513 1.00 84.81 82 ASN A CA 1
ATOM 613 C C . ASN A 1 82 ? -10.156 -7.540 -1.392 1.00 84.81 82 ASN A C 1
ATOM 615 O O . ASN A 1 82 ? -10.781 -8.563 -1.670 1.00 84.81 82 ASN A O 1
ATOM 619 N N . LEU A 1 83 ? -9.683 -7.272 -0.170 1.00 85.94 83 LEU A N 1
ATOM 620 C CA . LEU A 1 83 ? -9.730 -8.205 0.960 1.00 85.94 83 LEU A CA 1
ATOM 621 C C . LEU A 1 83 ? -10.722 -7.800 2.063 1.00 85.94 83 LEU A C 1
ATOM 623 O O . LEU A 1 83 ? -10.939 -8.574 3.000 1.00 85.94 83 LEU A O 1
ATOM 627 N N . GLY A 1 84 ? -11.323 -6.611 1.968 1.00 86.12 84 GLY A N 1
ATOM 628 C CA . GLY A 1 84 ? -12.257 -6.104 2.974 1.00 86.12 84 GLY A CA 1
ATOM 629 C C . GLY A 1 84 ? -13.499 -6.984 3.159 1.00 86.12 84 GLY A C 1
ATOM 630 O O . GLY A 1 84 ? -13.945 -7.180 4.287 1.00 86.12 84 GLY A O 1
ATOM 631 N N . ASP A 1 85 ? -14.001 -7.597 2.083 1.00 89.75 85 ASP A N 1
ATOM 632 C CA . ASP A 1 85 ? -15.115 -8.563 2.104 1.00 89.75 85 ASP A CA 1
ATOM 633 C C . ASP A 1 85 ? -14.795 -9.847 2.892 1.00 89.75 85 ASP A C 1
ATOM 635 O O . ASP A 1 85 ? -15.695 -10.524 3.388 1.00 89.75 85 ASP A O 1
ATOM 639 N N . ARG A 1 86 ? -13.508 -10.159 3.069 1.00 91.50 86 ARG A N 1
ATOM 640 C CA . ARG A 1 86 ? -13.005 -11.288 3.864 1.00 91.50 86 ARG A CA 1
ATOM 641 C C . ARG A 1 86 ? -12.695 -10.912 5.314 1.00 91.50 86 ARG A C 1
ATOM 643 O O . ARG A 1 86 ? -12.120 -11.724 6.036 1.00 91.50 86 ARG A O 1
ATOM 650 N N . GLY A 1 87 ? -13.025 -9.689 5.735 1.00 88.31 87 GLY A N 1
ATOM 651 C CA . GLY A 1 87 ? -12.715 -9.183 7.073 1.00 88.31 87 GLY A CA 1
ATOM 652 C C . GLY A 1 87 ? -11.222 -8.927 7.309 1.00 88.31 87 GLY A C 1
ATOM 653 O O . GLY A 1 87 ? -10.793 -8.838 8.458 1.00 88.31 87 GLY A O 1
ATOM 654 N N . ILE A 1 88 ? -10.419 -8.821 6.245 1.00 91.25 88 ILE A N 1
ATOM 655 C CA . ILE A 1 88 ? -8.981 -8.548 6.333 1.00 91.25 88 ILE A CA 1
ATOM 656 C C . ILE A 1 88 ? -8.752 -7.055 6.079 1.00 91.25 88 ILE A C 1
ATOM 658 O O . ILE A 1 88 ? -9.124 -6.523 5.034 1.00 91.25 88 ILE A O 1
ATOM 662 N N . ARG A 1 89 ? -8.109 -6.377 7.035 1.00 92.94 89 ARG A N 1
ATOM 663 C CA . ARG A 1 89 ? -7.727 -4.962 6.927 1.00 92.94 89 ARG A CA 1
ATOM 664 C C . ARG A 1 89 ? -6.292 -4.843 6.426 1.00 92.94 89 ARG A C 1
ATOM 666 O O . ARG A 1 89 ? -5.439 -5.641 6.809 1.00 92.94 89 ARG A O 1
ATOM 673 N N . VAL A 1 90 ? -6.017 -3.836 5.601 1.00 89.81 90 VAL A N 1
ATOM 674 C CA . VAL A 1 90 ? -4.677 -3.590 5.045 1.00 89.81 90 VAL A CA 1
ATOM 675 C C . VAL A 1 90 ? -4.323 -2.125 5.228 1.00 89.81 90 VAL A C 1
ATOM 677 O O . VAL A 1 90 ? -5.023 -1.267 4.716 1.00 89.81 90 VAL A O 1
ATOM 680 N N . ASN A 1 91 ? -3.246 -1.826 5.946 1.00 88.38 91 ASN A N 1
ATOM 681 C CA . ASN A 1 91 ? -2.785 -0.462 6.219 1.00 88.38 91 ASN A CA 1
ATOM 682 C C . ASN A 1 91 ? -1.266 -0.387 6.038 1.00 88.38 91 ASN A C 1
ATOM 684 O O . ASN A 1 91 ? -0.603 -1.422 5.971 1.00 88.38 91 ASN A O 1
ATOM 688 N N . SER A 1 92 ? -0.718 0.822 5.971 1.00 88.00 92 SER A N 1
ATOM 689 C CA . SER A 1 92 ? 0.726 1.054 5.910 1.00 88.00 92 SER A CA 1
ATOM 690 C C . SER A 1 92 ? 1.136 2.145 6.894 1.00 88.00 92 SER A C 1
ATOM 692 O O . SER A 1 92 ? 0.388 3.093 7.123 1.00 88.00 92 SER A O 1
ATOM 694 N N . VAL A 1 93 ? 2.324 1.995 7.475 1.00 83.94 93 VAL A N 1
ATOM 695 C CA . VAL A 1 93 ? 2.968 3.000 8.327 1.00 83.94 93 VAL A CA 1
ATOM 696 C C . VAL A 1 93 ? 4.058 3.666 7.502 1.00 83.94 93 VAL A C 1
ATOM 698 O O . VAL A 1 93 ? 4.874 2.974 6.895 1.00 83.94 93 VAL A O 1
ATOM 701 N N . VAL A 1 94 ? 4.052 4.994 7.469 1.00 87.06 94 VAL A N 1
ATOM 702 C CA . VAL A 1 94 ? 4.995 5.810 6.702 1.00 87.06 94 VAL A CA 1
ATOM 703 C C . VAL A 1 94 ? 5.907 6.522 7.703 1.00 87.06 94 VAL A C 1
ATOM 705 O O . VAL A 1 94 ? 5.519 7.535 8.292 1.00 87.06 94 VAL A O 1
ATOM 708 N N . PRO A 1 95 ? 7.088 5.955 7.993 1.00 83.19 95 PRO A N 1
ATOM 709 C CA . PRO A 1 95 ? 8.009 6.555 8.939 1.00 83.19 95 PRO A CA 1
ATOM 710 C C . PRO A 1 95 ? 8.693 7.776 8.320 1.00 83.19 95 PRO A C 1
ATOM 712 O O . PRO A 1 95 ? 9.091 7.755 7.156 1.00 83.19 95 PRO A O 1
ATOM 715 N N . GLY A 1 96 ? 8.868 8.823 9.122 1.00 84.50 96 GLY A N 1
ATOM 716 C CA . GLY A 1 96 ? 9.881 9.837 8.856 1.00 84.50 96 GLY A CA 1
ATOM 717 C C . GLY A 1 96 ? 11.272 9.322 9.234 1.00 84.50 96 GLY A C 1
ATOM 718 O O . GLY A 1 96 ? 11.527 8.115 9.205 1.00 84.50 96 GLY A O 1
ATOM 719 N N . PRO A 1 97 ? 12.195 10.209 9.610 1.00 84.75 97 PRO A N 1
ATOM 720 C CA . PRO A 1 97 ? 13.541 9.792 9.969 1.00 84.75 97 PRO A CA 1
ATOM 721 C C . PRO A 1 97 ? 13.552 9.093 11.333 1.00 84.75 97 PRO A C 1
ATOM 723 O O . PRO A 1 97 ? 13.136 9.639 12.357 1.00 84.75 97 PRO A O 1
ATOM 726 N N . VAL A 1 98 ? 14.025 7.846 11.337 1.00 83.00 98 VAL A N 1
ATOM 727 C CA . VAL A 1 98 ? 14.084 6.987 12.524 1.00 83.00 98 VAL A CA 1
ATOM 728 C C . VAL A 1 98 ? 15.509 6.507 12.712 1.00 83.00 98 VAL A C 1
ATOM 730 O O . VAL A 1 98 ? 16.131 5.974 11.787 1.00 83.00 98 VAL A O 1
ATOM 733 N N . TRP A 1 99 ? 16.019 6.648 13.929 1.00 85.25 99 TRP A N 1
ATOM 734 C CA . TRP A 1 99 ? 17.343 6.168 14.275 1.00 85.25 99 TRP A CA 1
ATOM 735 C C . TRP A 1 99 ? 17.377 4.636 14.288 1.00 85.25 99 TRP A C 1
ATOM 737 O O . TRP A 1 99 ? 16.837 3.977 15.175 1.00 85.25 99 TRP A O 1
ATOM 747 N N . THR A 1 100 ? 18.006 4.055 13.268 1.00 78.62 100 THR A N 1
ATOM 748 C CA . THR A 1 100 ? 18.116 2.604 13.080 1.00 78.62 100 THR A CA 1
ATOM 749 C C . THR A 1 100 ? 19.529 2.236 12.636 1.00 78.62 100 THR A C 1
ATOM 751 O O . THR A 1 100 ? 20.229 3.088 12.086 1.00 78.62 100 THR A O 1
ATOM 754 N N . PRO A 1 101 ? 19.958 0.967 12.778 1.00 68.00 101 PRO A N 1
ATOM 755 C CA . PRO A 1 101 ? 21.273 0.529 12.306 1.00 68.00 101 PRO A CA 1
ATOM 756 C C . PRO A 1 101 ? 21.530 0.786 10.814 1.00 68.00 101 PRO A C 1
ATOM 758 O O . PRO A 1 101 ? 22.681 0.902 10.403 1.00 68.00 101 PRO A O 1
ATOM 761 N N . ASN A 1 102 ? 20.473 0.902 10.002 1.00 66.12 102 ASN A N 1
ATOM 762 C CA . ASN A 1 102 ? 20.600 1.187 8.577 1.00 66.12 102 ASN A CA 1
ATOM 763 C C . ASN A 1 102 ? 21.184 2.584 8.303 1.00 66.12 102 ASN A C 1
ATOM 765 O O . ASN A 1 102 ? 21.881 2.767 7.309 1.00 66.12 102 ASN A O 1
ATOM 769 N N . ILE A 1 103 ? 20.941 3.560 9.184 1.00 71.56 103 ILE A N 1
ATOM 770 C CA . ILE A 1 103 ? 21.396 4.946 9.011 1.00 71.56 103 ILE A CA 1
ATOM 771 C C . ILE A 1 103 ? 22.932 5.041 8.988 1.00 71.56 103 ILE A C 1
ATOM 773 O O . ILE A 1 103 ? 23.474 5.415 7.947 1.00 71.56 103 ILE A O 1
ATOM 777 N N . PRO A 1 104 ? 23.672 4.625 10.036 1.00 67.50 104 PRO A N 1
ATOM 778 C CA . PRO A 1 104 ? 25.133 4.642 9.996 1.00 67.50 104 PRO A CA 1
ATOM 779 C C . PRO A 1 104 ? 25.728 3.628 9.005 1.00 67.50 104 PRO A C 1
ATOM 781 O O . PRO A 1 104 ? 26.886 3.761 8.627 1.00 67.50 104 PRO A O 1
ATOM 784 N N . ALA A 1 105 ? 24.965 2.617 8.573 1.00 66.75 105 ALA A N 1
ATOM 785 C CA . ALA A 1 105 ? 25.422 1.648 7.576 1.00 66.75 105 ALA A CA 1
ATOM 786 C C . ALA A 1 105 ? 25.377 2.178 6.133 1.00 66.75 105 ALA A C 1
ATOM 788 O O . ALA A 1 105 ? 26.105 1.672 5.280 1.00 66.75 105 ALA A O 1
ATOM 789 N N . THR A 1 106 ? 24.514 3.156 5.841 1.00 68.00 106 THR A N 1
ATOM 790 C CA . THR A 1 106 ? 24.246 3.611 4.464 1.00 68.00 106 THR A CA 1
ATOM 791 C C . THR A 1 106 ? 24.580 5.079 4.223 1.00 68.00 106 THR A C 1
ATOM 793 O O . THR A 1 106 ? 24.759 5.478 3.070 1.00 68.00 106 THR A O 1
ATOM 796 N N . MET A 1 107 ? 24.695 5.891 5.276 1.00 74.94 107 MET A N 1
ATOM 797 C CA . MET A 1 107 ? 24.992 7.318 5.164 1.00 74.94 107 MET A CA 1
ATOM 798 C C . MET A 1 107 ? 26.475 7.628 5.437 1.00 74.94 107 MET A C 1
ATOM 800 O O . MET A 1 107 ? 27.089 6.986 6.287 1.00 74.94 107 MET A O 1
ATOM 804 N N . PRO A 1 108 ? 27.059 8.640 4.761 1.00 81.25 108 PRO A N 1
ATOM 805 C CA . PRO A 1 108 ? 28.357 9.198 5.142 1.00 81.25 108 PRO A CA 1
ATOM 806 C C . PRO A 1 108 ? 28.338 9.703 6.587 1.00 81.25 108 PRO A C 1
ATOM 808 O O . PRO A 1 108 ? 27.333 10.271 7.021 1.00 81.25 108 PRO A O 1
ATOM 811 N N . VAL A 1 109 ? 29.451 9.540 7.305 1.00 80.75 109 VAL A N 1
ATOM 812 C CA . VAL A 1 109 ? 29.580 9.874 8.736 1.00 80.75 109 VAL A CA 1
ATOM 813 C C . VAL A 1 109 ? 29.165 11.320 9.020 1.00 80.75 109 VAL A C 1
ATOM 815 O O . VAL A 1 109 ? 28.440 11.581 9.973 1.00 80.75 109 VAL A O 1
ATOM 818 N N . GLU A 1 110 ? 29.511 12.252 8.135 1.00 82.06 110 GLU A N 1
ATOM 819 C CA . GLU A 1 110 ? 29.211 13.678 8.294 1.00 82.06 110 GLU A CA 1
ATOM 820 C C . GLU A 1 110 ? 27.701 13.975 8.272 1.00 82.06 110 GLU A C 1
ATOM 822 O O . GLU A 1 110 ? 27.250 14.975 8.830 1.00 82.06 110 GLU A O 1
ATOM 827 N N . LYS A 1 111 ? 26.904 13.114 7.624 1.00 77.81 111 LYS A N 1
ATOM 828 C CA . LYS A 1 111 ? 25.437 13.218 7.613 1.00 77.81 111 LYS A CA 1
ATOM 829 C C . LYS A 1 111 ? 24.781 12.528 8.806 1.00 77.81 111 LYS A C 1
ATOM 831 O O . LYS A 1 111 ? 23.630 12.827 9.105 1.00 77.81 111 LYS A O 1
ATOM 836 N N . VAL A 1 112 ? 25.487 11.608 9.459 1.00 75.38 112 VAL A N 1
ATOM 837 C CA . VAL A 1 112 ? 24.999 10.911 10.653 1.00 75.38 112 VAL A CA 1
ATOM 838 C C . VAL A 1 112 ? 25.014 11.850 11.862 1.00 75.38 112 VAL A C 1
ATOM 840 O O . VAL A 1 112 ? 24.047 11.868 12.617 1.00 75.38 112 VAL A O 1
ATOM 843 N N . ASP A 1 113 ? 26.051 12.684 11.991 1.00 73.06 113 ASP A N 1
ATOM 844 C CA . ASP A 1 113 ? 26.218 13.624 13.114 1.00 73.06 113 ASP A CA 1
ATOM 845 C C . ASP A 1 113 ? 25.091 14.668 13.230 1.00 73.06 113 ASP A C 1
ATOM 847 O O . ASP A 1 113 ? 24.837 15.176 14.319 1.00 73.06 113 ASP A O 1
ATOM 851 N N . ASN A 1 114 ? 24.384 14.962 12.132 1.00 72.06 114 ASN A N 1
ATOM 852 C CA . ASN A 1 114 ? 23.248 15.895 12.090 1.00 72.06 114 ASN A CA 1
ATOM 853 C C . ASN A 1 114 ? 21.975 15.228 11.540 1.00 72.06 114 ASN A C 1
ATOM 855 O O . ASN A 1 114 ? 21.189 15.855 10.829 1.00 72.06 114 ASN A O 1
ATOM 859 N N . TYR A 1 115 ? 21.793 13.929 11.793 1.00 75.25 115 TYR A N 1
ATOM 860 C CA . TYR A 1 115 ? 20.648 13.200 11.258 1.00 75.25 115 TYR A CA 1
ATOM 861 C C . TYR A 1 115 ? 19.317 13.751 11.803 1.00 75.25 115 TYR A C 1
ATOM 863 O O . TYR A 1 115 ? 19.015 13.637 12.990 1.00 75.25 115 TYR A O 1
ATOM 871 N N . ASP A 1 116 ? 18.525 14.314 10.890 1.00 70.81 116 ASP A N 1
ATOM 872 C CA . ASP A 1 116 ? 17.154 14.797 11.090 1.00 70.81 116 ASP A CA 1
ATOM 873 C C . ASP A 1 116 ? 16.944 15.836 12.203 1.00 70.81 116 ASP A C 1
ATOM 875 O O . ASP A 1 116 ? 15.988 15.796 12.979 1.00 70.81 116 ASP A O 1
ATOM 879 N N . THR A 1 117 ? 17.830 16.824 12.271 1.00 69.00 117 THR A N 1
ATOM 880 C CA . THR A 1 117 ? 17.644 17.984 13.155 1.00 69.00 117 THR A CA 1
ATOM 881 C C . THR A 1 117 ? 16.738 19.064 12.561 1.00 69.00 117 THR A C 1
ATOM 883 O O . THR A 1 117 ? 16.362 19.989 13.270 1.00 69.00 117 THR A O 1
ATOM 886 N N . ASP A 1 118 ? 16.350 18.959 11.288 1.00 67.62 118 ASP A N 1
ATOM 887 C CA . ASP A 1 118 ? 15.671 20.043 10.557 1.00 67.62 118 ASP A CA 1
ATOM 888 C C . ASP A 1 118 ? 14.129 19.957 10.609 1.00 67.62 118 ASP A C 1
ATOM 890 O O . ASP A 1 118 ? 13.434 20.898 10.223 1.00 67.62 118 ASP A O 1
ATOM 894 N N . GLY A 1 119 ? 13.569 18.841 11.096 1.00 71.50 119 GLY A N 1
ATOM 895 C CA . GLY A 1 119 ? 12.122 18.644 11.259 1.00 71.50 119 GLY A CA 1
ATOM 896 C C . GLY A 1 119 ? 11.510 19.445 12.418 1.00 71.50 119 GLY A C 1
ATOM 897 O O . GLY A 1 119 ? 12.217 19.960 13.278 1.00 71.50 119 GLY A O 1
ATOM 898 N N . ILE A 1 120 ? 10.174 19.519 12.504 1.00 85.25 120 ILE A N 1
ATOM 899 C CA . ILE A 1 120 ? 9.470 20.291 13.556 1.00 85.25 120 ILE A CA 1
ATOM 900 C C . ILE A 1 120 ? 9.862 19.824 14.966 1.00 85.25 120 ILE A C 1
ATOM 902 O O . ILE A 1 120 ? 10.027 20.644 15.867 1.00 85.25 120 ILE A O 1
ATOM 906 N N . MET A 1 121 ? 10.035 18.515 15.158 1.00 87.88 121 MET A N 1
ATOM 907 C CA . MET A 1 121 ? 10.456 17.944 16.442 1.00 87.88 121 MET A CA 1
ATOM 908 C C . MET A 1 121 ? 11.966 18.044 16.712 1.00 87.88 121 MET A C 1
ATOM 910 O O . MET A 1 121 ? 12.383 17.723 17.823 1.00 87.88 121 MET A O 1
ATOM 914 N N . GLN A 1 122 ? 12.764 18.519 15.744 1.00 86.31 122 GLN A N 1
ATOM 915 C CA . GLN A 1 122 ? 14.209 18.775 15.868 1.00 86.31 122 GLN A CA 1
ATOM 916 C C . GLN A 1 122 ? 15.018 17.560 16.364 1.00 86.31 122 GLN A C 1
ATOM 918 O O . GLN A 1 122 ? 16.017 17.704 17.070 1.00 86.31 122 GLN A O 1
ATOM 923 N N . ARG A 1 123 ? 14.558 16.350 16.034 1.00 87.25 123 ARG A N 1
ATOM 924 C CA . ARG A 1 123 ? 15.221 15.078 16.330 1.00 87.25 123 ARG A CA 1
ATOM 925 C C . ARG A 1 123 ? 14.653 13.975 15.443 1.00 87.25 123 ARG A C 1
ATOM 927 O O . ARG A 1 123 ? 13.453 13.980 15.163 1.00 87.25 123 ARG A O 1
ATOM 934 N N . ALA A 1 124 ? 15.471 12.964 15.170 1.00 85.19 124 ALA A N 1
ATOM 935 C CA . ALA A 1 124 ? 14.981 11.684 14.680 1.00 85.19 124 ALA A CA 1
ATOM 936 C C . ALA A 1 124 ? 14.081 10.993 15.720 1.00 85.19 124 ALA A C 1
ATOM 938 O O . ALA A 1 124 ? 14.274 11.118 16.940 1.00 85.19 124 ALA A O 1
ATOM 939 N N . ALA A 1 125 ? 13.123 10.213 15.228 1.00 85.44 125 ALA A N 1
ATOM 940 C CA . ALA A 1 125 ? 12.362 9.298 16.062 1.00 85.44 125 ALA A CA 1
ATOM 941 C C . ALA A 1 125 ? 13.217 8.093 16.478 1.00 85.44 125 ALA A C 1
ATOM 943 O O . ALA A 1 125 ? 14.185 7.719 15.807 1.00 85.44 125 ALA A O 1
ATOM 944 N N . GLN A 1 126 ? 12.841 7.455 17.575 1.00 86.50 126 GLN A N 1
ATOM 945 C CA . GLN A 1 126 ? 13.340 6.143 17.962 1.00 86.50 126 GLN A CA 1
ATOM 946 C C . GLN A 1 126 ? 12.332 5.045 17.509 1.00 86.50 126 GLN A C 1
ATOM 948 O O . GLN A 1 126 ? 11.152 5.338 17.282 1.00 86.50 126 GLN A O 1
ATOM 953 N N . PRO A 1 127 ? 12.753 3.778 17.290 1.00 72.31 127 PRO A N 1
ATOM 954 C CA . PRO A 1 127 ? 11.872 2.731 16.736 1.00 72.31 127 PRO A CA 1
ATOM 955 C C . PRO A 1 127 ? 10.647 2.342 17.592 1.00 72.31 127 PRO A C 1
ATOM 957 O O . PRO A 1 127 ? 9.592 1.986 17.067 1.00 72.31 127 PRO A O 1
ATOM 960 N N . GLU A 1 128 ? 10.780 2.382 18.911 1.00 83.31 128 GLU A N 1
ATOM 961 C CA . GLU A 1 128 ? 9.710 2.242 19.907 1.00 83.31 128 GLU A CA 1
ATOM 962 C C . GLU A 1 128 ? 8.594 3.289 19.770 1.00 83.31 128 GLU A C 1
ATOM 964 O O . GLU A 1 128 ? 7.458 2.979 20.115 1.00 83.31 128 GLU A O 1
ATOM 969 N N . GLU A 1 129 ? 8.862 4.483 19.232 1.00 85.38 129 GLU A N 1
ATOM 970 C CA . GLU A 1 129 ? 7.832 5.503 18.974 1.00 85.38 129 GLU A CA 1
ATOM 971 C C . GLU A 1 129 ? 6.882 5.079 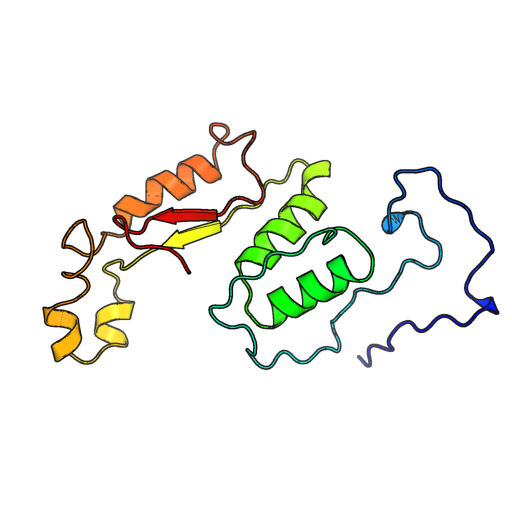17.840 1.00 85.38 129 GLU A C 1
ATOM 973 O O . GLU A 1 129 ? 5.735 5.524 17.780 1.00 85.38 129 GLU A O 1
ATOM 978 N N . LEU A 1 130 ? 7.321 4.169 16.963 1.00 84.12 130 LEU A N 1
ATOM 979 C CA . LEU A 1 130 ? 6.506 3.624 15.879 1.00 84.12 130 LEU A CA 1
ATOM 980 C C . LEU A 1 130 ? 5.701 2.401 16.328 1.00 84.12 130 LEU A C 1
ATOM 982 O O . LEU A 1 130 ? 4.602 2.165 15.824 1.00 84.12 130 LEU A O 1
ATOM 986 N N . ALA A 1 131 ? 6.229 1.611 17.267 1.00 74.56 131 ALA A N 1
ATOM 987 C CA . ALA A 1 131 ? 5.637 0.338 17.678 1.00 74.56 131 ALA A CA 1
ATOM 988 C C . ALA A 1 131 ? 4.150 0.436 18.101 1.00 74.56 131 ALA A C 1
ATOM 990 O O . ALA A 1 131 ? 3.366 -0.410 17.654 1.00 74.56 131 ALA A O 1
ATOM 991 N N . PRO A 1 132 ? 3.698 1.457 18.864 1.00 85.44 132 PRO A N 1
ATOM 992 C CA . PRO A 1 132 ? 2.287 1.617 19.215 1.00 85.44 132 PRO A CA 1
ATOM 993 C C . PRO A 1 132 ? 1.356 1.741 18.007 1.00 85.44 132 PRO A C 1
ATOM 995 O O . PRO A 1 132 ? 0.232 1.249 18.059 1.00 85.44 132 PRO A O 1
ATOM 998 N N . VAL A 1 133 ? 1.816 2.344 16.905 1.00 88.00 133 VAL A N 1
ATOM 999 C CA . VAL A 1 133 ? 1.015 2.484 15.679 1.00 88.00 133 VAL A CA 1
ATOM 1000 C C . VAL A 1 133 ? 0.769 1.120 15.043 1.00 88.00 133 VAL A C 1
ATOM 1002 O O . VAL A 1 133 ? -0.359 0.816 14.658 1.00 88.00 133 VAL A O 1
ATOM 1005 N N . TYR A 1 134 ? 1.784 0.255 14.997 1.00 75.81 134 TYR A N 1
ATOM 1006 C CA . TYR A 1 134 ? 1.619 -1.118 14.514 1.00 75.81 134 TYR A CA 1
ATOM 1007 C C . TYR A 1 134 ? 0.676 -1.928 15.407 1.00 75.81 134 TYR A C 1
ATOM 1009 O O . TYR A 1 134 ? -0.175 -2.651 14.889 1.00 75.81 134 TYR A O 1
ATOM 1017 N N . VAL A 1 135 ? 0.782 -1.783 16.734 1.00 80.31 135 VAL A N 1
ATOM 1018 C CA . VAL A 1 135 ? -0.131 -2.442 17.684 1.00 80.31 135 VAL A CA 1
ATOM 1019 C C . VAL A 1 135 ? -1.568 -1.976 17.462 1.00 80.31 135 VAL A C 1
ATOM 1021 O O . VAL A 1 135 ? -2.449 -2.817 17.316 1.00 80.31 135 VAL A O 1
ATOM 1024 N N . PHE A 1 136 ? -1.801 -0.665 17.360 1.00 93.69 136 PHE A N 1
ATOM 1025 C CA . PHE A 1 136 ? -3.114 -0.098 17.051 1.00 93.69 136 PHE A CA 1
ATOM 1026 C C . PH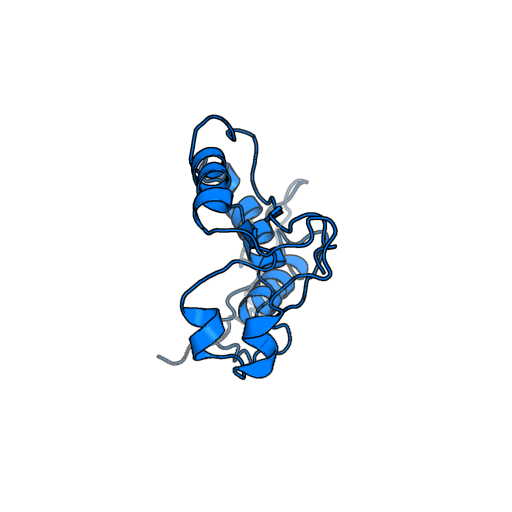E A 1 136 ? -3.670 -0.651 15.734 1.00 93.69 136 PHE A C 1
ATOM 1028 O O . PHE A 1 136 ? -4.803 -1.125 15.689 1.00 93.69 136 PHE A O 1
ATOM 1035 N N . LEU A 1 137 ? -2.869 -0.646 14.664 1.00 88.06 137 LEU A N 1
ATOM 1036 C CA . LEU A 1 137 ? -3.288 -1.135 13.350 1.00 88.06 137 LEU A CA 1
ATOM 1037 C C . LEU A 1 137 ? -3.586 -2.637 13.336 1.00 88.06 137 LEU A C 1
ATOM 1039 O O . LEU A 1 137 ? -4.475 -3.063 12.598 1.00 88.06 137 LEU A O 1
ATOM 1043 N N . ALA A 1 138 ? -2.888 -3.433 14.145 1.00 79.38 138 ALA A N 1
ATOM 1044 C CA . ALA A 1 138 ? -3.119 -4.870 14.269 1.00 79.38 138 ALA A CA 1
ATOM 1045 C C . ALA A 1 138 ? -4.281 -5.219 15.219 1.00 79.38 138 ALA A C 1
ATOM 1047 O O . ALA A 1 138 ? -4.921 -6.256 15.036 1.00 79.38 138 ALA A O 1
ATOM 1048 N N . SER A 1 139 ? -4.569 -4.378 16.217 1.00 90.81 139 SER A N 1
ATOM 1049 C CA . SER A 1 139 ? -5.599 -4.635 17.228 1.00 90.81 139 SER A CA 1
ATOM 1050 C C . SER A 1 139 ? -7.022 -4.363 16.719 1.00 90.81 139 SER A C 1
ATOM 1052 O O . SER A 1 139 ? -7.252 -3.847 15.622 1.00 90.81 139 SER A O 1
ATOM 1054 N N . SER A 1 140 ? -8.015 -4.715 17.541 1.00 94.75 140 SER A N 1
ATOM 1055 C CA . SER A 1 140 ? -9.424 -4.370 17.317 1.00 94.75 140 SER A CA 1
ATOM 1056 C C . SER A 1 140 ? -9.727 -2.878 17.487 1.00 94.75 140 SER A C 1
ATOM 1058 O O . SER A 1 140 ? -10.788 -2.428 17.050 1.00 94.75 140 SER A O 1
ATOM 1060 N N . ASP A 1 141 ? -8.810 -2.101 18.071 1.00 96.12 141 ASP A N 1
ATOM 1061 C CA . ASP A 1 141 ? -8.988 -0.656 18.284 1.00 96.12 141 ASP A CA 1
ATOM 1062 C C . ASP A 1 141 ? -9.070 0.104 16.955 1.00 96.12 141 ASP A C 1
ATOM 1064 O O . ASP A 1 141 ? -9.651 1.183 16.873 1.00 96.12 141 ASP A O 1
ATOM 1068 N N . SER A 1 142 ? -8.546 -0.499 15.887 1.00 94.69 142 SER A N 1
ATOM 1069 C CA . SER A 1 142 ? -8.585 0.008 14.518 1.00 94.69 142 SER A CA 1
ATOM 1070 C C . SER A 1 142 ? -9.555 -0.780 13.622 1.00 94.69 142 SER A C 1
ATOM 1072 O O . SER A 1 142 ? -9.362 -0.881 12.410 1.00 94.69 142 SER A O 1
ATOM 1074 N N . SER A 1 143 ? -10.626 -1.346 14.193 1.00 96.81 143 SER A N 1
ATOM 1075 C CA . SER A 1 143 ? -11.597 -2.196 13.473 1.00 96.81 143 SER A CA 1
ATOM 1076 C C . SER A 1 143 ? -12.224 -1.552 12.227 1.00 96.81 143 SER A C 1
ATOM 1078 O O . SER A 1 143 ? -12.573 -2.272 11.294 1.00 96.81 143 SER A O 1
ATOM 1080 N N . PHE A 1 144 ? -12.309 -0.220 12.167 1.00 96.25 144 PHE A N 1
ATOM 1081 C CA . PHE A 1 144 ? -12.814 0.526 11.006 1.00 96.25 144 PHE A CA 1
ATOM 1082 C C . PHE A 1 144 ? -11.711 1.186 10.156 1.00 96.25 144 PHE A C 1
ATOM 1084 O O . PHE A 1 144 ? -11.977 2.051 9.326 1.00 96.25 144 PHE A O 1
ATOM 1091 N N . VAL A 1 145 ? -10.453 0.792 10.360 1.00 94.50 145 VAL A N 1
ATOM 1092 C CA . VAL A 1 145 ? -9.284 1.362 9.683 1.00 94.50 145 VAL A CA 1
ATOM 1093 C C . VAL A 1 145 ? -8.714 0.344 8.696 1.00 94.50 145 VAL A C 1
ATOM 1095 O O . VAL A 1 145 ? -8.106 -0.659 9.087 1.00 94.50 145 VAL A O 1
ATOM 1098 N N . THR A 1 146 ? -8.905 0.608 7.405 1.00 93.75 146 THR A N 1
ATOM 1099 C CA . THR A 1 146 ? -8.331 -0.151 6.285 1.00 93.75 146 THR A CA 1
ATOM 1100 C C . THR A 1 146 ? -8.044 0.794 5.113 1.00 93.75 146 THR A C 1
ATOM 1102 O O . THR A 1 146 ? -8.731 1.797 4.933 1.00 93.75 146 THR A O 1
ATOM 1105 N N . GLY A 1 147 ? -7.018 0.499 4.323 1.00 89.06 147 GLY A N 1
ATOM 1106 C CA . GLY A 1 147 ? -6.521 1.330 3.225 1.00 89.06 147 GLY A CA 1
ATOM 1107 C C . GLY A 1 147 ? -5.780 2.592 3.676 1.00 89.06 147 GLY A C 1
ATOM 1108 O O . GLY A 1 147 ? -5.524 3.470 2.848 1.00 89.06 147 GLY A O 1
ATOM 1109 N N . ALA A 1 148 ? -5.469 2.708 4.969 1.00 90.50 148 ALA A N 1
ATOM 1110 C CA . ALA A 1 148 ? -4.897 3.910 5.551 1.00 90.50 148 ALA A CA 1
ATOM 1111 C C . ALA A 1 148 ? -3.368 3.939 5.460 1.00 90.50 148 ALA A C 1
ATOM 1113 O O . ALA A 1 148 ? -2.689 2.908 5.496 1.00 90.50 148 ALA A O 1
ATOM 1114 N N . LEU A 1 149 ? -2.856 5.164 5.390 1.00 87.62 149 LEU A N 1
ATOM 1115 C CA . LEU A 1 149 ? -1.449 5.515 5.497 1.00 87.62 149 LEU A CA 1
ATOM 1116 C C . LEU A 1 149 ? -1.282 6.275 6.806 1.00 87.62 149 LEU A C 1
ATOM 1118 O O . LEU A 1 149 ? -1.918 7.310 6.996 1.00 87.62 149 LEU A O 1
ATOM 1122 N N . TYR A 1 150 ? -0.502 5.715 7.722 1.00 90.31 150 TYR A N 1
ATOM 1123 C CA . TYR A 1 150 ? -0.246 6.305 9.027 1.00 90.31 150 TYR A CA 1
ATOM 1124 C C . TYR A 1 150 ? 1.146 6.914 9.054 1.00 90.31 150 TYR A C 1
ATOM 1126 O O . TYR A 1 150 ? 2.139 6.201 9.194 1.00 90.31 150 TYR A O 1
ATOM 1134 N N . ASP A 1 151 ? 1.190 8.235 8.932 1.00 90.38 151 ASP A N 1
ATOM 1135 C CA . ASP A 1 151 ? 2.421 9.014 8.958 1.00 90.38 151 ASP A CA 1
ATOM 1136 C C . ASP A 1 151 ? 2.949 9.147 10.392 1.00 90.38 151 ASP A C 1
ATOM 1138 O O . ASP A 1 151 ? 2.263 9.650 11.285 1.00 90.38 151 ASP A O 1
ATOM 1142 N N . VAL A 1 152 ? 4.192 8.715 10.609 1.00 89.25 152 VAL A N 1
ATOM 1143 C CA . VAL A 1 152 ? 4.923 8.861 11.878 1.00 89.25 152 VAL A CA 1
ATOM 1144 C C . VAL A 1 152 ? 6.207 9.632 11.594 1.00 89.25 152 VAL A C 1
ATOM 1146 O O . VAL A 1 152 ? 7.291 9.061 11.495 1.00 89.25 152 VAL A O 1
ATOM 1149 N N . THR A 1 153 ? 6.065 10.940 11.370 1.00 89.75 153 THR A N 1
ATOM 1150 C CA . THR A 1 153 ? 7.089 11.754 10.687 1.00 89.75 153 THR A CA 1
ATOM 1151 C C . THR A 1 153 ? 7.665 12.898 11.517 1.00 89.75 153 THR A C 1
ATOM 1153 O O . THR A 1 153 ? 8.389 13.738 10.990 1.00 89.75 153 THR A O 1
ATOM 1156 N N . GLY A 1 154 ? 7.291 13.016 12.794 1.00 88.25 154 GLY A N 1
ATOM 1157 C CA . GLY A 1 154 ? 7.710 14.155 13.619 1.00 88.25 154 GLY A CA 1
ATOM 1158 C C . GLY A 1 154 ? 7.253 15.520 13.075 1.00 88.25 154 GLY A C 1
ATOM 1159 O O . GLY A 1 154 ? 7.868 16.545 13.371 1.00 88.25 154 GLY A O 1
ATOM 1160 N N . GLY A 1 155 ? 6.188 15.540 12.264 1.00 84.88 155 GLY A N 1
ATOM 1161 C CA . GLY A 1 155 ? 5.633 16.750 11.653 1.00 84.88 155 GLY A CA 1
ATOM 1162 C C . GLY A 1 155 ? 6.199 17.099 10.273 1.00 84.88 155 GLY A C 1
ATOM 1163 O O . GLY A 1 155 ? 5.873 18.160 9.746 1.00 84.88 155 GLY A O 1
ATOM 1164 N N . GLN A 1 156 ? 7.022 16.237 9.671 1.00 81.12 156 GLN A N 1
ATOM 1165 C CA . GLN A 1 156 ? 7.413 16.390 8.268 1.00 81.12 156 GLN A CA 1
ATOM 1166 C C . GLN A 1 156 ? 6.256 16.010 7.338 1.00 81.12 156 GLN A C 1
ATOM 1168 O O . GLN A 1 156 ? 5.502 15.074 7.616 1.00 81.12 156 GLN A O 1
ATOM 1173 N N . LEU A 1 157 ? 6.126 16.739 6.227 1.00 70.00 157 LEU A N 1
ATOM 1174 C CA . LEU A 1 157 ? 5.180 16.394 5.170 1.00 70.00 157 LEU A CA 1
ATOM 1175 C C . LEU A 1 157 ? 5.623 15.081 4.516 1.00 70.00 157 LEU A C 1
ATOM 1177 O O . LEU A 1 157 ? 6.732 14.996 3.989 1.00 70.00 157 LEU A O 1
ATOM 1181 N N . SER A 1 158 ? 4.751 14.078 4.550 1.00 59.78 158 SER A N 1
ATOM 1182 C CA . SER A 1 158 ? 4.872 12.879 3.727 1.00 59.78 158 SER A CA 1
ATOM 1183 C C . SER A 1 158 ? 4.625 13.266 2.260 1.00 59.78 158 SER A C 1
ATOM 1185 O O . SER A 1 158 ? 3.682 13.999 1.949 1.00 59.78 158 SER A O 1
ATOM 1187 N N . ALA A 1 159 ? 5.525 12.849 1.366 1.00 50.78 159 ALA A N 1
ATOM 1188 C CA . ALA A 1 159 ? 5.361 12.985 -0.085 1.00 50.78 159 ALA A CA 1
ATOM 1189 C C . ALA A 1 159 ? 4.583 11.794 -0.645 1.00 50.78 159 ALA A C 1
ATOM 1191 O O . ALA A 1 159 ? 4.743 10.693 -0.073 1.00 50.78 159 ALA A O 1
#